Protein AF-A0A7S1X6B2-F1 (afdb_monomer_lite)

Organism: NCBI:txid63592

Foldseek 3Di:
DEDEDAPDCVLLVCLLVQPLAREHADDPVVQVCCCVPPVDNDDPCVVLLLHHYDDDPVSVVVSVVLSVVPCVRHVSSVSNNVSSCVVNVVCPVCPVVVVVVVVD

Secondary structure (DSSP, 8-state):
-EEEESSSTHHHHHHHTT-SEEEEE--HHHHHHHHHHH--SS-HHHHTTSSEEE-SHHHHHHHHHHHHH-TTT-HHH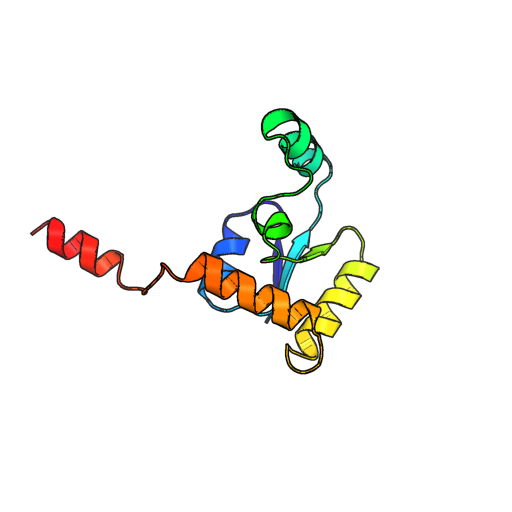HHHHHHHHHHHTT--S-HHHHHHHH--

Radius of gyration: 15.57 Å; chains: 1; bounding box: 41×33×42 Å

pLDDT: mean 89.68, std 4.73, range [67.94, 95.69]

Sequence (104 aa):
DVVISGYSSTNYYAMLVGVPGVFYARVPKIVTKFRNDKKLDEVPEVAAGAAWSVGTPQELAHAVRETLLGASASAEVSAMQARQHEVCRFHDGAAAGRVWSRLR

Structure (mmCIF, N/CA/C/O backbone):
data_AF-A0A7S1X6B2-F1
#
_entry.id   AF-A0A7S1X6B2-F1
#
loop_
_atom_site.group_PDB
_atom_site.id
_atom_site.type_symbol
_atom_site.label_atom_id
_atom_site.label_alt_id
_atom_site.label_comp_id
_atom_site.label_asym_id
_atom_site.label_entity_id
_atom_site.label_seq_id
_atom_site.pdbx_PDB_ins_code
_atom_site.Cartn_x
_atom_site.Cartn_y
_atom_site.Cartn_z
_atom_site.occupancy
_atom_site.B_iso_or_equiv
_atom_site.auth_seq_id
_atom_site.auth_comp_id
_atom_site.auth_asym_id
_atom_site.auth_atom_id
_atom_site.pdbx_PDB_model_num
ATOM 1 N N . ASP A 1 1 ? 0.862 -10.103 3.960 1.00 85.06 1 ASP A N 1
ATOM 2 C CA . ASP A 1 1 ? -0.515 -9.589 4.141 1.00 85.06 1 ASP A CA 1
ATOM 3 C C . ASP A 1 1 ? -0.586 -8.094 4.401 1.00 85.06 1 ASP A C 1
ATOM 5 O O . ASP A 1 1 ? -1.381 -7.426 3.751 1.00 85.06 1 ASP A O 1
ATOM 9 N N . VAL A 1 2 ? 0.246 -7.550 5.296 1.00 92.69 2 VAL A N 1
ATOM 10 C CA . VAL A 1 2 ? 0.257 -6.113 5.610 1.00 92.69 2 VAL A CA 1
ATOM 11 C C . VAL A 1 2 ? 1.684 -5.561 5.637 1.00 92.69 2 VAL A C 1
ATOM 13 O O . VAL A 1 2 ? 2.600 -6.229 6.115 1.00 92.69 2 VAL A O 1
ATOM 16 N N . VAL A 1 3 ? 1.855 -4.325 5.172 1.00 94.25 3 VAL A N 1
ATOM 17 C CA . VAL A 1 3 ? 3.045 -3.486 5.340 1.00 94.25 3 VAL A CA 1
ATOM 18 C C . VAL A 1 3 ? 2.621 -2.158 5.961 1.00 94.25 3 VAL A C 1
ATOM 20 O O . VAL A 1 3 ? 1.706 -1.503 5.470 1.00 94.25 3 VAL A O 1
ATOM 23 N N . ILE A 1 4 ? 3.315 -1.748 7.025 1.00 93.00 4 ILE A N 1
ATOM 24 C CA . ILE A 1 4 ? 3.151 -0.438 7.663 1.00 93.00 4 ILE A CA 1
ATOM 25 C C . ILE A 1 4 ? 4.455 0.327 7.476 1.00 93.00 4 ILE A C 1
ATOM 27 O O . ILE A 1 4 ? 5.517 -0.142 7.889 1.00 93.00 4 ILE A O 1
ATOM 31 N N . SER A 1 5 ? 4.390 1.502 6.861 1.00 91.81 5 SER A N 1
ATOM 32 C CA . SER A 1 5 ? 5.562 2.352 6.658 1.00 91.81 5 SER A CA 1
ATOM 33 C C . SER A 1 5 ? 5.197 3.828 6.709 1.00 91.81 5 SER A C 1
ATOM 35 O 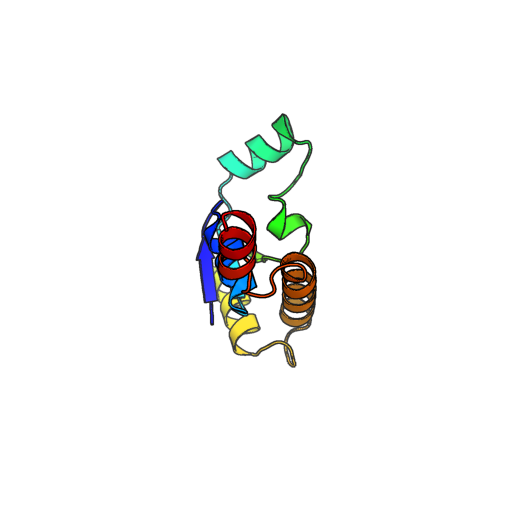O . SER A 1 5 ? 4.036 4.191 6.583 1.00 91.81 5 SER A O 1
ATOM 37 N N . GLY A 1 6 ? 6.192 4.696 6.884 1.00 88.56 6 GLY A N 1
ATOM 38 C CA . GLY A 1 6 ? 6.030 6.133 6.655 1.00 88.56 6 GLY A CA 1
ATOM 39 C C . GLY A 1 6 ? 6.164 6.471 5.166 1.00 88.56 6 GLY A C 1
ATOM 40 O O . GLY A 1 6 ? 5.715 5.734 4.290 1.00 88.56 6 GLY A O 1
ATOM 41 N N . TYR A 1 7 ? 6.844 7.579 4.861 1.00 87.00 7 TYR A N 1
ATOM 42 C CA . TYR A 1 7 ? 7.212 7.916 3.483 1.00 87.00 7 TYR A CA 1
ATOM 43 C C . TYR A 1 7 ? 8.431 7.102 3.043 1.00 87.00 7 TYR A C 1
ATOM 45 O O . TYR A 1 7 ? 9.563 7.436 3.394 1.00 87.00 7 TYR A O 1
ATOM 53 N N . SER A 1 8 ? 8.186 6.010 2.318 1.00 87.94 8 SER A N 1
ATOM 54 C CA . SER A 1 8 ? 9.215 5.051 1.914 1.00 87.94 8 SER A CA 1
ATOM 55 C C . SER A 1 8 ? 8.897 4.398 0.569 1.00 87.94 8 SER A C 1
ATOM 57 O O . SER A 1 8 ? 7.742 4.112 0.255 1.00 87.94 8 SER A O 1
ATOM 59 N N . SER A 1 9 ? 9.943 4.047 -0.186 1.00 88.50 9 SER A N 1
ATOM 60 C CA . SER A 1 9 ? 9.825 3.196 -1.378 1.00 88.50 9 SER A CA 1
ATOM 61 C C . SER A 1 9 ? 9.298 1.792 -1.057 1.00 88.50 9 SER A C 1
ATOM 63 O O . SER A 1 9 ? 8.766 1.126 -1.942 1.00 88.50 9 SER A O 1
ATOM 65 N N . THR A 1 10 ? 9.376 1.359 0.208 1.00 91.25 10 T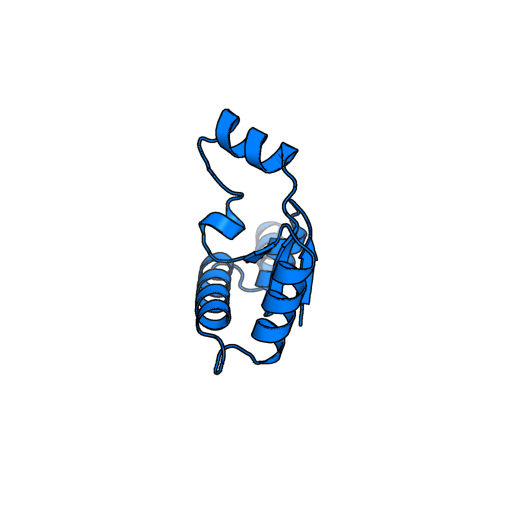HR A N 1
ATOM 66 C CA . THR A 1 10 ? 8.774 0.110 0.701 1.00 91.25 10 THR A CA 1
ATOM 67 C C . THR A 1 10 ? 7.292 0.001 0.347 1.00 91.25 10 THR A C 1
ATOM 69 O O . THR A 1 10 ? 6.844 -1.095 0.027 1.00 91.25 10 THR A O 1
ATOM 72 N N . ASN A 1 11 ? 6.551 1.116 0.335 1.00 91.50 11 ASN A N 1
ATOM 73 C CA . ASN A 1 11 ? 5.136 1.126 -0.041 1.00 91.50 11 ASN A CA 1
ATOM 74 C C . ASN A 1 11 ? 4.957 0.628 -1.480 1.00 91.50 11 ASN A C 1
ATOM 76 O O . ASN A 1 11 ? 4.180 -0.286 -1.722 1.00 91.50 11 ASN A O 1
ATOM 80 N N . TYR A 1 12 ? 5.750 1.146 -2.419 1.00 90.44 12 TYR A N 1
ATOM 81 C CA . TYR A 1 12 ? 5.705 0.738 -3.824 1.00 90.44 12 TYR A CA 1
ATOM 82 C C . TYR A 1 12 ? 6.145 -0.716 -4.016 1.00 90.44 12 TYR A C 1
ATOM 84 O O . TYR A 1 12 ? 5.518 -1.447 -4.776 1.00 90.44 12 TYR A O 1
ATOM 92 N N . TYR A 1 13 ? 7.179 -1.171 -3.298 1.00 91.50 13 TYR A N 1
ATOM 93 C CA . TYR A 1 13 ? 7.582 -2.581 -3.345 1.00 91.50 13 TYR A CA 1
ATOM 94 C C . TYR A 1 13 ? 6.494 -3.514 -2.814 1.00 91.50 13 TYR A C 1
ATOM 96 O O . TYR A 1 13 ? 6.269 -4.571 -3.395 1.00 91.50 13 TYR A O 1
ATOM 104 N N . ALA A 1 14 ? 5.796 -3.118 -1.748 1.00 93.94 14 ALA A N 1
ATOM 105 C CA . ALA A 1 14 ? 4.682 -3.883 -1.203 1.00 93.94 14 ALA A CA 1
ATOM 106 C C . ALA A 1 14 ? 3.544 -4.021 -2.228 1.00 93.94 14 ALA A C 1
ATOM 108 O O . ALA A 1 14 ? 3.037 -5.122 -2.428 1.00 93.94 14 ALA A O 1
ATOM 109 N N . MET A 1 15 ? 3.208 -2.941 -2.941 1.00 93.62 15 MET A N 1
ATOM 110 C CA . MET A 1 15 ? 2.223 -2.980 -4.031 1.00 93.62 15 MET A CA 1
ATOM 111 C C . MET A 1 15 ? 2.677 -3.897 -5.172 1.00 93.62 15 MET A C 1
ATOM 113 O O . MET A 1 15 ? 1.894 -4.708 -5.659 1.00 93.62 15 MET A O 1
ATOM 117 N N . LEU A 1 16 ? 3.956 -3.816 -5.562 1.00 92.06 16 LEU A N 1
ATOM 118 C CA . LEU A 1 16 ? 4.529 -4.628 -6.640 1.00 92.06 16 LEU A CA 1
ATOM 119 C C . LEU A 1 16 ? 4.444 -6.130 -6.363 1.00 92.06 16 LEU A C 1
ATOM 121 O O . LEU A 1 16 ? 4.194 -6.905 -7.282 1.00 92.06 16 LEU A O 1
ATOM 125 N N . VAL A 1 17 ? 4.650 -6.543 -5.112 1.00 91.31 17 VAL A N 1
ATOM 126 C CA . VAL A 1 17 ? 4.543 -7.955 -4.711 1.00 91.31 17 VAL A CA 1
ATOM 127 C C . VAL A 1 17 ? 3.120 -8.348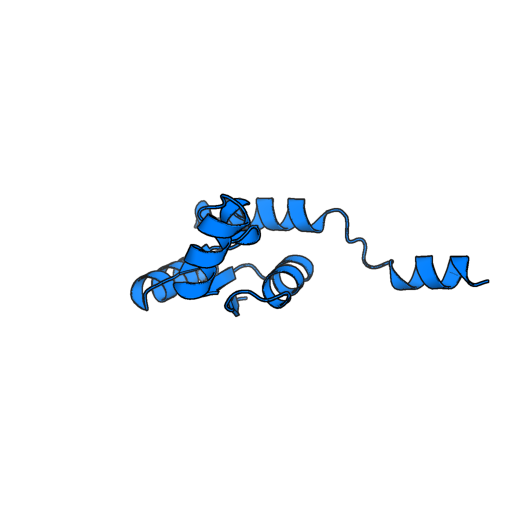 -4.294 1.00 91.31 17 VAL A C 1
ATOM 129 O O . VAL A 1 17 ? 2.913 -9.448 -3.789 1.00 91.31 17 VAL A O 1
ATOM 132 N N . GLY A 1 18 ? 2.137 -7.465 -4.505 1.00 90.88 18 GLY A N 1
ATOM 133 C CA . GLY A 1 18 ? 0.722 -7.743 -4.276 1.00 90.88 18 GLY A CA 1
ATOM 134 C C . GLY A 1 18 ? 0.325 -7.826 -2.803 1.00 90.88 18 GLY A C 1
ATOM 135 O O . GLY A 1 18 ? -0.602 -8.563 -2.473 1.00 90.88 18 GLY A O 1
ATOM 136 N N . VAL A 1 19 ? 1.011 -7.110 -1.904 1.00 94.25 19 VAL A N 1
ATOM 137 C CA . VAL A 1 19 ? 0.599 -7.039 -0.495 1.00 94.25 19 VAL A CA 1
ATOM 138 C C . VAL A 1 19 ? -0.768 -6.354 -0.396 1.00 94.25 19 VAL A C 1
ATOM 140 O O . VAL A 1 19 ? -0.876 -5.194 -0.788 1.00 94.25 19 VAL A O 1
ATOM 143 N N . PRO A 1 20 ? -1.789 -7.011 0.190 1.00 90.88 20 PRO A N 1
ATOM 144 C CA . PRO A 1 20 ? -3.121 -6.431 0.317 1.00 90.88 20 PRO A CA 1
ATOM 145 C C . PRO A 1 20 ? -3.158 -5.123 1.103 1.00 90.88 20 PRO A C 1
ATOM 147 O O . PRO A 1 20 ? -3.688 -4.137 0.609 1.00 90.88 20 PRO A O 1
ATOM 150 N N . GLY A 1 21 ? -2.595 -5.098 2.313 1.00 93.31 21 GLY A N 1
ATOM 151 C CA . GLY A 1 21 ? -2.609 -3.917 3.173 1.00 93.31 21 GLY A CA 1
ATOM 152 C C . GLY A 1 21 ? -1.325 -3.118 3.052 1.00 93.31 21 GLY A C 1
ATOM 153 O O . GLY A 1 21 ? -0.302 -3.532 3.593 1.00 93.31 21 GLY A O 1
ATOM 154 N N . VAL A 1 22 ? -1.369 -1.962 2.395 1.00 95.56 22 VAL A N 1
ATOM 155 C CA . VAL A 1 22 ? -0.254 -1.004 2.389 1.00 95.56 22 VAL A CA 1
ATOM 156 C C . VAL A 1 22 ? -0.684 0.223 3.178 1.00 95.56 22 VAL A C 1
ATOM 158 O O . VAL A 1 22 ? -1.524 0.995 2.721 1.00 95.56 22 VAL A O 1
ATOM 161 N N . PHE A 1 23 ? -0.138 0.388 4.383 1.00 94.56 23 PHE A N 1
ATOM 162 C CA . PHE A 1 23 ? -0.558 1.429 5.318 1.00 94.56 23 PHE A CA 1
ATOM 163 C C . PHE A 1 23 ? 0.531 2.483 5.496 1.00 94.56 23 PHE A C 1
ATOM 165 O O . PHE A 1 23 ? 1.660 2.184 5.895 1.00 94.56 23 PHE A O 1
ATOM 172 N N . TYR A 1 24 ? 0.157 3.731 5.241 1.00 93.19 24 TYR A N 1
ATOM 173 C CA . TYR A 1 24 ? 0.981 4.903 5.469 1.00 93.19 24 TYR A CA 1
ATOM 174 C C . TYR A 1 24 ? 0.773 5.421 6.896 1.00 93.19 24 TYR A C 1
ATOM 176 O O . TYR A 1 24 ? -0.247 6.036 7.209 1.00 93.19 24 TYR A O 1
ATOM 184 N N . ALA A 1 25 ? 1.756 5.204 7.766 1.00 91.31 25 ALA A N 1
ATOM 185 C CA . ALA A 1 25 ? 1.810 5.806 9.089 1.00 91.31 25 ALA A CA 1
ATOM 186 C C . ALA A 1 25 ? 2.032 7.318 8.949 1.00 91.31 25 ALA A C 1
ATOM 188 O O . ALA A 1 25 ? 3.098 7.778 8.525 1.00 91.31 25 ALA A O 1
ATOM 189 N N . ARG A 1 26 ? 1.008 8.102 9.292 1.00 88.75 26 ARG A N 1
ATOM 190 C CA . ARG A 1 26 ? 0.971 9.544 9.055 1.00 88.75 26 ARG A CA 1
ATOM 191 C C . ARG A 1 26 ? 2.061 10.256 9.848 1.00 88.75 26 ARG A C 1
ATOM 193 O O . ARG A 1 26 ? 2.039 10.286 11.075 1.00 88.75 26 ARG A O 1
ATOM 200 N N . VAL A 1 27 ? 2.979 10.908 9.134 1.00 85.19 27 VAL A N 1
ATOM 201 C CA . VAL A 1 27 ? 4.017 11.757 9.734 1.00 85.19 27 VAL A CA 1
ATOM 202 C C . VAL A 1 27 ? 3.678 13.228 9.467 1.00 85.19 27 VAL A C 1
ATOM 204 O O . VAL A 1 27 ? 3.856 13.687 8.336 1.00 85.19 27 VAL A O 1
ATOM 207 N N . PRO A 1 28 ? 3.246 14.013 10.476 1.00 82.50 28 PRO A N 1
ATOM 208 C CA . PRO A 1 28 ? 2.775 15.389 10.274 1.00 82.50 28 PRO A CA 1
ATOM 209 C C . PRO A 1 28 ? 3.773 16.290 9.538 1.00 82.50 28 PRO A C 1
ATOM 211 O O . PRO A 1 28 ? 3.399 17.041 8.644 1.00 82.50 28 PRO A O 1
ATOM 214 N N . LYS A 1 29 ? 5.071 16.164 9.851 1.00 84.81 29 LYS A N 1
ATOM 215 C CA . LYS A 1 29 ? 6.135 16.938 9.192 1.00 84.81 29 LYS A CA 1
ATOM 216 C C . LYS A 1 29 ? 6.220 16.674 7.683 1.00 84.81 29 LYS A C 1
ATOM 218 O O . LYS A 1 29 ? 6.539 17.589 6.930 1.00 84.81 29 LYS A O 1
ATOM 223 N N . ILE A 1 30 ? 5.944 15.445 7.244 1.00 82.94 30 ILE A N 1
ATOM 224 C CA . ILE A 1 30 ? 5.983 15.073 5.826 1.00 82.94 30 ILE A CA 1
ATOM 225 C C . ILE A 1 30 ? 4.750 15.609 5.104 1.00 82.94 30 ILE A C 1
ATOM 227 O O . ILE A 1 30 ? 4.897 16.216 4.049 1.00 82.94 30 ILE A O 1
ATOM 231 N N . VAL A 1 31 ? 3.564 15.469 5.698 1.00 79.25 31 VAL A N 1
ATOM 232 C CA . VAL A 1 31 ? 2.314 16.005 5.133 1.00 79.25 31 VAL A CA 1
ATOM 233 C C . VAL A 1 31 ? 2.420 17.516 4.909 1.00 79.25 31 VAL A C 1
ATOM 235 O O . VAL A 1 31 ? 2.169 18.000 3.808 1.00 79.25 31 VAL A O 1
ATOM 238 N N . THR A 1 32 ? 2.901 18.264 5.908 1.00 81.81 32 THR A N 1
ATOM 239 C CA . THR A 1 32 ? 3.124 19.713 5.779 1.00 81.81 32 THR A CA 1
ATOM 240 C C . THR A 1 32 ? 4.117 20.045 4.666 1.00 81.81 32 THR A C 1
ATOM 242 O O . THR A 1 32 ? 3.894 20.981 3.900 1.00 81.81 32 THR A O 1
ATOM 245 N N . LYS A 1 33 ? 5.200 19.268 4.538 1.00 84.06 33 LYS A N 1
ATOM 246 C CA . LYS A 1 33 ? 6.181 19.451 3.463 1.00 84.06 33 LYS A CA 1
ATOM 247 C C . LYS A 1 33 ? 5.558 19.231 2.081 1.00 84.06 33 LYS A C 1
ATOM 249 O O . LYS A 1 33 ? 5.774 20.041 1.191 1.00 84.06 33 LYS A O 1
ATOM 254 N N . PHE A 1 34 ? 4.763 18.177 1.896 1.00 81.62 34 PHE A N 1
ATOM 255 C CA . PHE A 1 34 ? 4.082 17.911 0.624 1.00 81.62 34 PHE A CA 1
ATOM 256 C C . PHE A 1 34 ? 3.071 19.001 0.261 1.00 81.62 34 PHE A C 1
ATOM 258 O O . PHE A 1 34 ? 3.043 19.452 -0.888 1.00 81.62 34 PHE A O 1
ATOM 265 N N . ARG A 1 35 ? 2.316 19.496 1.244 1.00 83.62 35 ARG A N 1
ATOM 266 C CA . ARG A 1 35 ? 1.385 20.607 1.036 1.00 83.62 35 ARG A CA 1
ATOM 267 C C . ARG A 1 35 ? 2.111 21.870 0.585 1.00 83.62 35 ARG A C 1
ATOM 269 O O . ARG A 1 35 ? 1.696 22.495 -0.387 1.00 83.62 35 ARG A O 1
ATOM 276 N N . ASN A 1 36 ? 3.217 22.207 1.242 1.00 86.06 36 ASN A N 1
ATOM 277 C CA . ASN A 1 36 ? 3.964 23.430 0.959 1.00 86.06 36 ASN A CA 1
ATOM 278 C C . ASN A 1 36 ? 4.759 23.348 -0.355 1.00 86.06 36 ASN A C 1
ATOM 280 O O . ASN A 1 36 ? 4.702 24.269 -1.166 1.00 86.06 36 ASN A O 1
ATOM 284 N N . ASP A 1 37 ? 5.471 22.242 -0.586 1.00 87.56 37 ASP A N 1
ATOM 285 C CA . ASP A 1 37 ? 6.427 22.119 -1.695 1.00 87.56 37 ASP A CA 1
ATOM 286 C C . ASP A 1 37 ? 5.766 21.632 -2.991 1.00 87.56 37 ASP A C 1
ATOM 288 O O . ASP A 1 37 ? 6.236 21.931 -4.091 1.00 87.56 37 ASP A O 1
ATOM 292 N N . LYS A 1 38 ? 4.714 20.814 -2.874 1.00 79.75 38 LYS A N 1
ATOM 293 C CA . LYS A 1 38 ? 4.104 20.088 -4.000 1.00 79.75 38 LYS A CA 1
ATOM 294 C C . LYS A 1 38 ? 2.625 20.399 -4.199 1.00 79.75 38 LYS A C 1
ATOM 296 O O . LYS A 1 38 ? 2.064 19.917 -5.178 1.00 79.75 38 LYS A O 1
ATOM 301 N N . LYS A 1 39 ? 2.011 21.212 -3.328 1.00 83.88 39 LYS A N 1
ATOM 302 C CA . LYS A 1 39 ? 0.563 21.496 -3.331 1.00 83.88 39 LYS A CA 1
ATOM 303 C C . LYS A 1 39 ? -0.283 20.217 -3.266 1.00 83.88 39 LYS A C 1
ATOM 305 O O . LYS A 1 39 ? -1.348 20.147 -3.869 1.00 83.88 39 LYS A O 1
ATOM 310 N N . LEU A 1 40 ? 0.221 19.204 -2.562 1.00 81.56 40 LEU A N 1
ATOM 311 C CA . LEU A 1 40 ? -0.468 17.936 -2.336 1.00 81.56 40 LEU A CA 1
ATOM 312 C C . LEU A 1 40 ? -0.867 17.836 -0.867 1.00 81.56 40 LEU A C 1
ATOM 314 O O . LEU A 1 40 ? -0.030 18.031 0.011 1.00 81.56 40 LEU A O 1
ATOM 318 N N . ASP A 1 41 ? -2.130 17.516 -0.600 1.00 80.94 41 ASP A N 1
ATOM 319 C CA . ASP A 1 41 ? -2.625 17.350 0.770 1.00 80.94 41 ASP A CA 1
ATOM 320 C C . ASP A 1 41 ? -2.167 16.046 1.428 1.00 80.94 41 ASP A C 1
ATOM 322 O O . ASP A 1 41 ? -2.155 15.950 2.654 1.00 80.94 41 ASP A O 1
ATOM 326 N N . GLU A 1 42 ? -1.733 15.074 0.625 1.00 81.75 42 GLU A N 1
ATOM 327 C CA . GLU A 1 42 ? -1.235 13.777 1.070 1.00 81.75 42 GLU A CA 1
ATOM 328 C C . GLU A 1 42 ? -0.041 13.317 0.223 1.00 81.75 42 GLU A C 1
ATOM 330 O O . GLU A 1 42 ? 0.295 13.914 -0.804 1.00 81.75 42 GLU A O 1
ATOM 335 N N . VAL A 1 43 ? 0.629 12.246 0.660 1.00 84.00 43 VAL A N 1
ATOM 336 C CA . VAL A 1 43 ? 1.679 11.618 -0.152 1.00 84.00 43 VAL A CA 1
ATOM 337 C C . VAL A 1 43 ? 1.070 10.963 -1.403 1.00 84.00 43 VAL A C 1
ATOM 339 O O . VAL A 1 43 ? -0.080 10.519 -1.349 1.00 84.00 43 VAL A O 1
ATOM 342 N N . PRO A 1 44 ? 1.812 10.866 -2.523 1.00 84.69 44 PRO A N 1
ATOM 343 C CA . PRO A 1 44 ? 1.255 10.459 -3.814 1.00 84.69 44 PRO A CA 1
ATOM 344 C C . PRO A 1 44 ? 0.541 9.106 -3.798 1.00 84.69 44 PRO A C 1
ATOM 346 O O . PRO A 1 44 ? -0.520 8.978 -4.399 1.00 84.69 44 PRO A O 1
ATOM 349 N N . GLU A 1 45 ? 1.081 8.112 -3.089 1.00 85.56 45 GLU A N 1
ATOM 350 C CA . GLU A 1 45 ? 0.467 6.787 -2.987 1.00 85.56 45 GLU A CA 1
ATOM 351 C C . GLU A 1 45 ? -0.893 6.792 -2.274 1.00 85.56 45 GLU A C 1
ATOM 353 O O . GLU A 1 45 ? -1.792 6.051 -2.669 1.00 85.56 45 GLU A O 1
ATOM 358 N N . VAL A 1 46 ? -1.058 7.639 -1.256 1.00 89.00 46 VAL A N 1
ATOM 359 C CA . VAL A 1 46 ? -2.327 7.773 -0.531 1.00 89.00 46 VAL A CA 1
ATOM 360 C C . VAL A 1 46 ? -3.303 8.606 -1.361 1.00 89.00 46 VAL A C 1
ATOM 362 O O . VAL A 1 46 ? -4.439 8.189 -1.557 1.00 89.00 46 VAL A O 1
ATOM 365 N N . ALA A 1 47 ? -2.842 9.703 -1.972 1.00 86.62 47 ALA A N 1
ATOM 366 C CA . ALA A 1 47 ? -3.659 10.516 -2.876 1.00 86.62 47 ALA A CA 1
ATOM 367 C C . ALA A 1 47 ? -4.167 9.724 -4.100 1.00 86.62 47 ALA A C 1
ATOM 369 O O . ALA A 1 47 ? -5.262 9.976 -4.598 1.00 86.62 47 ALA A O 1
ATOM 370 N N . ALA A 1 48 ? -3.388 8.749 -4.579 1.00 86.94 48 ALA A N 1
ATOM 371 C CA . ALA A 1 48 ? -3.785 7.827 -5.643 1.00 86.94 48 ALA A CA 1
ATOM 372 C C . ALA A 1 48 ? -4.751 6.723 -5.170 1.00 86.94 48 ALA A C 1
ATOM 374 O O . ALA A 1 48 ? -5.258 5.960 -5.994 1.00 86.94 48 ALA A O 1
ATOM 375 N N . GLY A 1 49 ? -4.988 6.608 -3.860 1.00 90.25 49 GLY A N 1
ATOM 376 C CA . GLY A 1 49 ? -5.784 5.549 -3.249 1.00 90.25 49 GLY A CA 1
ATOM 377 C C . GLY A 1 49 ? -5.100 4.182 -3.248 1.00 90.25 49 GLY A C 1
ATOM 378 O O . GLY A 1 49 ? -5.777 3.180 -3.077 1.00 90.25 49 GLY A O 1
ATOM 379 N N . ALA A 1 50 ? -3.783 4.107 -3.464 1.00 91.94 50 ALA A N 1
ATOM 380 C CA . ALA A 1 50 ? -3.032 2.847 -3.486 1.00 91.94 50 ALA A CA 1
ATOM 381 C C . ALA A 1 50 ? -2.494 2.439 -2.098 1.00 91.94 50 ALA A C 1
ATOM 383 O O . ALA A 1 50 ? -2.011 1.318 -1.923 1.00 91.94 50 ALA A O 1
ATOM 384 N N . ALA A 1 51 ? -2.577 3.334 -1.112 1.00 93.75 51 ALA A N 1
ATOM 385 C CA . ALA A 1 51 ? -2.214 3.088 0.278 1.00 93.75 51 ALA A CA 1
ATOM 386 C C . ALA A 1 51 ? -3.209 3.760 1.233 1.00 93.75 51 ALA A C 1
ATOM 388 O O . ALA A 1 51 ? -3.760 4.816 0.925 1.00 93.75 51 ALA A O 1
ATOM 389 N N . TRP A 1 52 ? -3.387 3.182 2.419 1.00 93.31 52 TRP A N 1
ATOM 390 C CA . TRP A 1 52 ? -4.289 3.696 3.450 1.00 93.31 52 TRP A CA 1
ATOM 391 C C . TRP A 1 52 ? -3.522 4.543 4.471 1.00 93.31 52 TRP A C 1
ATOM 393 O O . TRP A 1 52 ? -2.597 4.055 5.117 1.00 93.31 52 TRP A O 1
ATOM 403 N N . SER A 1 53 ? -3.891 5.813 4.647 1.00 92.38 53 SER A N 1
ATOM 404 C CA . SER A 1 53 ? -3.304 6.687 5.675 1.00 92.38 53 SER A CA 1
ATOM 405 C C . SER A 1 53 ? -3.872 6.396 7.063 1.00 92.38 53 SER A C 1
ATOM 407 O O . SER A 1 53 ? -5.076 6.509 7.279 1.00 92.38 53 SER A O 1
ATOM 409 N N . VAL A 1 54 ? -2.995 6.091 8.020 1.00 93.19 54 VAL A N 1
ATOM 410 C CA . VAL A 1 54 ? -3.339 5.825 9.424 1.00 93.19 54 VAL A CA 1
ATOM 411 C C . VAL A 1 54 ? -2.539 6.749 10.343 1.00 93.19 54 VAL A C 1
ATOM 413 O O . VAL A 1 54 ? -1.316 6.842 10.256 1.00 93.19 54 VAL A O 1
ATOM 416 N N . GLY A 1 55 ? -3.224 7.485 11.211 1.00 90.50 55 GLY A N 1
ATOM 417 C CA . GLY A 1 55 ? -2.656 8.427 12.177 1.00 90.50 55 GLY A CA 1
ATOM 418 C C . GLY A 1 55 ? -2.860 8.022 13.636 1.00 90.50 55 GLY A C 1
ATOM 419 O O . GLY A 1 55 ? -2.160 8.542 14.504 1.00 90.50 55 GLY A O 1
ATOM 420 N N . THR A 1 56 ? -3.775 7.091 13.919 1.00 92.19 56 THR A N 1
ATOM 421 C CA . THR A 1 56 ? -4.054 6.610 15.282 1.00 92.19 56 THR A CA 1
ATOM 422 C C . THR A 1 56 ? -3.999 5.080 15.385 1.00 92.19 56 THR A C 1
ATOM 424 O O . THR A 1 56 ? -4.197 4.383 14.385 1.00 92.19 56 THR A O 1
ATOM 427 N N . PRO A 1 57 ? -3.764 4.515 16.587 1.00 93.12 57 PRO A N 1
ATOM 428 C CA . PRO A 1 57 ? -3.838 3.068 16.796 1.00 93.12 57 PRO A CA 1
ATOM 429 C C . PRO A 1 57 ? -5.195 2.461 16.412 1.00 93.12 57 PRO A C 1
ATOM 431 O O . PRO A 1 57 ? -5.246 1.337 15.921 1.00 93.12 57 PRO A O 1
ATOM 434 N N . GLN A 1 58 ? -6.291 3.199 16.609 1.00 95.69 58 GLN A N 1
ATOM 435 C CA . GLN A 1 58 ? -7.646 2.766 16.265 1.00 95.69 58 GLN A CA 1
ATOM 436 C C . GLN A 1 58 ? -7.842 2.675 14.749 1.00 95.69 58 GLN A C 1
ATOM 438 O O . GLN A 1 58 ? -8.383 1.682 14.266 1.00 95.69 58 GLN A O 1
ATOM 443 N N . GLU A 1 59 ? -7.361 3.672 14.002 1.00 94.56 59 GLU A N 1
ATOM 444 C CA . GLU A 1 59 ? -7.364 3.649 12.534 1.00 94.56 59 GLU A CA 1
ATOM 445 C C . GLU A 1 59 ? -6.533 2.482 12.000 1.00 94.56 59 GLU A C 1
ATOM 447 O O . GLU A 1 59 ? -6.985 1.755 11.118 1.00 94.56 59 GLU A O 1
ATOM 452 N N . LEU A 1 60 ? -5.352 2.243 12.581 1.00 93.69 60 LEU A N 1
ATOM 453 C CA . LEU A 1 60 ? -4.518 1.105 12.204 1.00 93.69 60 LEU A CA 1
ATOM 454 C C . LEU A 1 60 ? -5.222 -0.231 12.477 1.00 93.69 60 LEU A C 1
ATOM 456 O O . LEU A 1 60 ? -5.242 -1.102 11.611 1.00 93.69 60 LEU A O 1
ATOM 460 N N . ALA A 1 61 ? -5.819 -0.399 13.659 1.00 94.19 61 ALA A N 1
ATOM 461 C CA . ALA A 1 61 ? -6.545 -1.617 14.005 1.00 94.19 61 ALA A CA 1
ATOM 462 C C . ALA A 1 61 ? -7.727 -1.869 13.055 1.00 94.19 61 ALA A C 1
ATOM 464 O O . ALA A 1 61 ? -7.970 -3.011 12.661 1.00 94.19 61 ALA A O 1
ATOM 465 N N . HIS A 1 62 ? -8.435 -0.808 12.657 1.00 94.38 62 HIS A N 1
ATOM 466 C CA . HIS A 1 62 ? -9.495 -0.885 11.659 1.00 94.38 62 HIS A CA 1
ATOM 467 C C . HIS A 1 62 ? -8.954 -1.333 10.294 1.00 94.38 62 HIS A C 1
ATOM 469 O O . HIS A 1 62 ? -9.412 -2.351 9.783 1.00 94.38 62 HIS A O 1
ATOM 475 N N . ALA A 1 63 ? -7.934 -0.657 9.758 1.00 93.50 63 ALA A N 1
ATOM 476 C CA . ALA A 1 63 ? -7.353 -0.974 8.451 1.00 93.50 63 ALA A CA 1
ATOM 477 C C . ALA A 1 63 ? -6.791 -2.408 8.381 1.00 93.50 63 ALA A C 1
ATOM 479 O O . ALA A 1 63 ? -6.994 -3.120 7.393 1.00 93.50 63 ALA A O 1
ATOM 480 N N . VAL A 1 64 ? -6.130 -2.869 9.453 1.00 93.69 64 VAL A N 1
ATOM 481 C CA . VAL A 1 64 ? -5.659 -4.259 9.578 1.00 93.69 64 VAL A CA 1
ATOM 482 C C . VAL A 1 64 ? -6.837 -5.225 9.510 1.00 93.69 64 VAL A C 1
ATOM 484 O O . VAL A 1 64 ? -6.793 -6.181 8.739 1.00 93.69 64 VAL A O 1
ATOM 487 N N . ARG A 1 65 ? -7.899 -4.980 10.287 1.00 94.19 65 ARG A N 1
ATOM 488 C CA . ARG A 1 65 ? -9.083 -5.846 10.301 1.00 94.19 65 ARG A CA 1
ATOM 489 C C . ARG A 1 65 ? -9.736 -5.922 8.924 1.00 94.19 65 ARG A C 1
ATOM 491 O O . ARG A 1 65 ? -9.987 -7.024 8.453 1.00 94.19 65 ARG A O 1
ATOM 498 N N . GLU A 1 66 ? -9.966 -4.785 8.275 1.00 94.25 66 GLU A N 1
ATOM 499 C CA . GLU A 1 66 ? -10.546 -4.727 6.927 1.00 94.25 66 GLU A CA 1
ATOM 500 C C . GLU A 1 66 ? -9.695 -5.500 5.913 1.00 94.25 66 GLU A C 1
ATOM 502 O O . GLU A 1 66 ? -10.212 -6.282 5.119 1.00 94.25 66 GLU A O 1
ATOM 507 N N . THR A 1 67 ? -8.371 -5.361 5.991 1.00 93.06 67 THR A N 1
ATOM 508 C CA . THR A 1 67 ? -7.449 -6.091 5.112 1.00 93.06 67 THR A CA 1
ATOM 509 C C . THR A 1 67 ? -7.500 -7.599 5.342 1.00 93.06 67 THR A C 1
ATOM 511 O O . THR A 1 67 ? -7.465 -8.361 4.378 1.00 93.06 67 THR A O 1
ATOM 514 N N . LEU A 1 68 ? -7.616 -8.043 6.597 1.00 90.38 68 LEU A N 1
ATOM 515 C CA . LEU A 1 68 ? -7.743 -9.463 6.937 1.00 90.38 68 LEU A CA 1
ATOM 516 C C . LEU A 1 68 ? -9.092 -10.058 6.508 1.00 90.38 68 LEU A C 1
ATOM 518 O O . LEU A 1 68 ? -9.149 -11.241 6.185 1.00 90.38 68 LEU A O 1
ATOM 522 N N . LEU A 1 69 ? -10.162 -9.255 6.477 1.00 90.44 69 LEU A N 1
ATOM 523 C CA . LEU A 1 69 ? -11.448 -9.654 5.889 1.00 90.44 69 LEU A CA 1
ATOM 524 C C . LEU A 1 69 ? -11.351 -9.828 4.363 1.00 90.44 69 LEU A C 1
ATOM 526 O O . LEU A 1 69 ? -12.112 -10.599 3.778 1.00 90.44 69 LEU A O 1
ATOM 530 N N . GLY A 1 70 ? -10.399 -9.141 3.731 1.00 86.75 70 GLY A N 1
ATOM 531 C CA . GLY A 1 70 ? -10.111 -9.235 2.306 1.00 86.75 70 GLY A CA 1
ATOM 532 C C . GLY A 1 70 ? -11.048 -8.400 1.428 1.00 86.75 70 GLY A C 1
ATOM 533 O O . GLY A 1 70 ? -12.077 -7.876 1.858 1.00 86.75 70 GLY A O 1
ATOM 534 N N . ALA A 1 71 ? -10.690 -8.285 0.147 1.00 81.50 71 ALA A N 1
ATOM 535 C CA . ALA A 1 71 ? -11.371 -7.409 -0.812 1.00 81.50 71 ALA A CA 1
ATOM 536 C C . ALA A 1 71 ? -12.845 -7.762 -1.069 1.00 81.50 71 ALA A C 1
ATOM 538 O O . ALA A 1 71 ? -13.632 -6.886 -1.409 1.00 81.50 71 ALA A O 1
ATOM 539 N N . SER A 1 72 ? -13.249 -9.020 -0.881 1.00 82.31 72 SER A N 1
ATOM 540 C CA . SER A 1 72 ? -14.650 -9.431 -1.042 1.00 82.31 72 SER A CA 1
ATOM 541 C C . SER A 1 72 ? -15.573 -8.879 0.046 1.00 82.31 72 SER A C 1
ATOM 543 O O . SER A 1 72 ? -16.780 -8.806 -0.165 1.00 82.31 72 SER A O 1
ATOM 545 N N . ALA A 1 73 ? -15.020 -8.529 1.210 1.00 86.50 73 ALA A N 1
ATOM 546 C CA . ALA A 1 73 ? -15.770 -8.047 2.366 1.00 86.50 73 ALA A CA 1
ATOM 547 C C . ALA A 1 73 ? -15.514 -6.562 2.673 1.00 86.50 73 ALA A C 1
ATOM 549 O O . ALA A 1 73 ? -16.322 -5.948 3.364 1.00 86.50 73 ALA A O 1
ATOM 550 N N . SER A 1 74 ? -14.436 -5.978 2.137 1.00 92.25 74 SER A N 1
ATOM 551 C CA . SER A 1 74 ? -14.098 -4.567 2.320 1.00 92.25 74 SER A CA 1
ATOM 552 C C . SER A 1 74 ? -13.942 -3.850 0.978 1.00 92.25 74 SER A C 1
ATOM 554 O O . SER A 1 74 ? -12.975 -4.058 0.238 1.00 92.25 74 SER A O 1
ATOM 556 N N . ALA A 1 75 ? -14.899 -2.968 0.670 1.00 90.62 75 ALA A N 1
ATOM 557 C CA . ALA A 1 75 ? -14.893 -2.170 -0.558 1.00 90.62 75 ALA A CA 1
ATOM 558 C C . ALA A 1 75 ? -13.664 -1.250 -0.644 1.00 90.62 75 ALA A C 1
ATOM 560 O O . ALA A 1 75 ? -13.125 -1.035 -1.728 1.00 90.62 75 ALA A O 1
ATOM 561 N N . GLU A 1 76 ? -13.195 -0.749 0.499 1.00 89.69 76 GLU A N 1
ATOM 562 C CA . GLU A 1 76 ? -12.009 0.101 0.588 1.00 89.69 76 GLU A CA 1
ATOM 563 C C . GLU A 1 76 ? -10.737 -0.676 0.233 1.00 89.69 76 GLU A C 1
ATOM 565 O O . GLU A 1 76 ? -9.957 -0.229 -0.609 1.00 89.69 76 GLU A O 1
ATOM 570 N N . VAL A 1 77 ? -10.578 -1.895 0.763 1.00 91.88 77 VAL A N 1
ATOM 571 C CA . VAL A 1 77 ? -9.463 -2.786 0.396 1.00 91.88 77 VAL A CA 1
ATOM 572 C C . VAL A 1 77 ? -9.525 -3.156 -1.083 1.00 91.88 77 VAL A C 1
ATOM 574 O O . VAL A 1 77 ? -8.501 -3.122 -1.765 1.00 91.88 77 VAL A O 1
ATOM 577 N N . SER A 1 78 ? -10.717 -3.454 -1.608 1.00 93.12 78 SER A N 1
ATOM 578 C CA . SER A 1 78 ? -10.892 -3.753 -3.032 1.00 93.12 78 SER A CA 1
ATOM 579 C C . SER A 1 78 ? -10.498 -2.574 -3.925 1.00 93.12 78 SER A C 1
ATOM 581 O O . SER A 1 78 ? -9.809 -2.768 -4.928 1.00 93.12 78 SER A O 1
ATOM 583 N N . ALA A 1 79 ? -10.925 -1.356 -3.584 1.00 92.94 79 ALA A N 1
ATOM 584 C CA . ALA A 1 79 ? -10.586 -0.152 -4.338 1.00 92.94 79 ALA A CA 1
ATOM 585 C C . ALA A 1 79 ? -9.081 0.138 -4.273 1.00 92.94 79 ALA A C 1
ATOM 587 O O . ALA A 1 79 ? -8.464 0.452 -5.295 1.00 92.94 79 ALA A O 1
ATOM 588 N N . MET A 1 80 ? -8.484 -0.036 -3.093 1.00 94.38 80 MET A N 1
ATOM 589 C CA . MET A 1 80 ? -7.054 0.146 -2.894 1.00 94.38 80 MET A CA 1
ATOM 590 C C . MET A 1 80 ? -6.248 -0.832 -3.751 1.00 94.38 80 MET A C 1
ATOM 592 O O . MET A 1 80 ? -5.379 -0.405 -4.507 1.00 94.38 80 MET A O 1
ATOM 596 N N . GLN A 1 81 ? -6.569 -2.126 -3.721 1.00 93.56 81 GLN A N 1
ATOM 597 C CA . GLN A 1 81 ? -5.879 -3.130 -4.536 1.00 93.56 81 GLN A CA 1
ATOM 598 C C . GLN A 1 81 ? -6.012 -2.869 -6.044 1.00 93.56 81 GLN A C 1
ATOM 600 O O . GLN A 1 81 ? -5.047 -3.050 -6.789 1.00 93.56 81 GLN A O 1
ATOM 605 N N . ALA A 1 82 ? -7.169 -2.384 -6.507 1.00 94.12 82 ALA A N 1
ATOM 606 C CA . ALA A 1 82 ? -7.340 -1.986 -7.903 1.00 94.12 82 ALA A CA 1
ATOM 607 C C . ALA A 1 82 ? -6.389 -0.838 -8.290 1.00 94.12 82 ALA A C 1
ATOM 609 O O . ALA A 1 82 ? -5.762 -0.876 -9.352 1.00 94.12 82 ALA A O 1
ATOM 610 N N . ARG A 1 83 ? -6.219 0.156 -7.409 1.00 95.06 83 ARG A N 1
ATOM 611 C CA . ARG A 1 83 ? -5.265 1.255 -7.618 1.00 95.06 83 ARG A CA 1
ATOM 612 C C . ARG A 1 83 ? -3.814 0.803 -7.542 1.00 95.06 83 ARG A C 1
ATOM 614 O O . ARG A 1 83 ? -3.007 1.242 -8.357 1.00 95.06 83 ARG A O 1
ATOM 621 N N . GLN A 1 84 ? -3.482 -0.111 -6.636 1.00 94.31 84 GLN A N 1
ATOM 622 C CA . GLN A 1 84 ? -2.152 -0.723 -6.578 1.00 94.31 84 GLN A CA 1
ATOM 623 C C . GLN A 1 84 ? -1.812 -1.423 -7.897 1.00 94.31 84 GLN A C 1
ATOM 625 O O . GLN A 1 84 ? -0.732 -1.213 -8.447 1.00 94.31 84 GLN A O 1
ATOM 630 N N . HIS A 1 85 ? -2.756 -2.187 -8.455 1.00 92.62 85 HIS A N 1
ATOM 631 C CA . HIS A 1 85 ? -2.575 -2.834 -9.752 1.00 92.62 85 HIS A CA 1
ATOM 632 C C . HIS A 1 85 ? -2.329 -1.817 -10.876 1.00 92.62 85 HIS A C 1
ATOM 634 O O . HIS A 1 85 ? -1.427 -2.004 -11.690 1.00 92.62 85 HIS A O 1
ATOM 640 N N . GLU A 1 86 ? -3.074 -0.709 -10.900 1.00 91.81 86 GLU A N 1
ATOM 641 C CA . GLU A 1 86 ? -2.881 0.357 -11.887 1.00 91.81 86 GLU A CA 1
ATOM 642 C C . GLU A 1 86 ? -1.497 1.016 -11.781 1.00 91.81 86 GLU A C 1
ATOM 644 O O . GLU A 1 86 ? -0.831 1.206 -12.800 1.00 91.81 86 GLU A O 1
ATOM 649 N N . VAL A 1 87 ? -1.040 1.326 -10.563 1.00 89.12 87 VAL A N 1
ATOM 650 C CA . VAL A 1 87 ? 0.296 1.897 -10.312 1.00 89.12 87 VAL A CA 1
ATOM 651 C C . VAL A 1 87 ? 1.392 0.928 -10.763 1.00 89.12 87 VAL A C 1
ATOM 653 O O . VAL A 1 87 ? 2.376 1.332 -11.385 1.00 89.12 87 VAL A O 1
ATOM 656 N N . CYS A 1 88 ? 1.212 -0.363 -10.491 1.00 90.00 88 CYS A N 1
ATOM 657 C CA . CYS A 1 88 ? 2.205 -1.398 -10.753 1.00 90.00 88 CYS A CA 1
ATOM 658 C C . CYS A 1 88 ? 2.133 -2.012 -12.160 1.00 90.00 88 CYS A C 1
ATOM 660 O O . CYS A 1 88 ? 3.006 -2.805 -12.506 1.00 90.00 88 CYS A O 1
ATOM 662 N N . A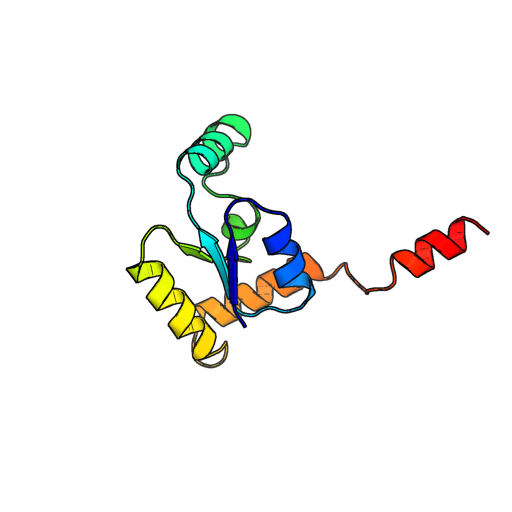RG A 1 89 ? 1.163 -1.630 -13.005 1.00 88.81 89 ARG A N 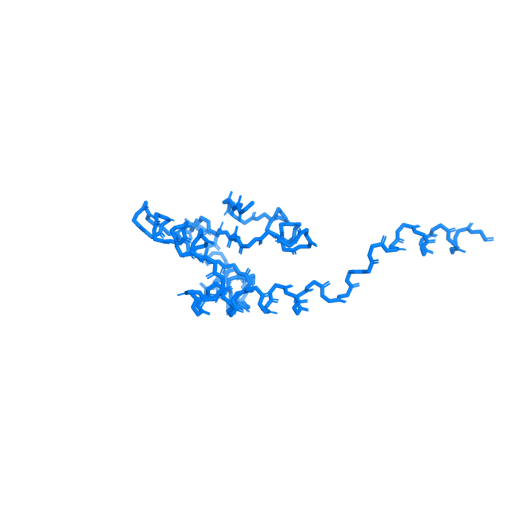1
ATOM 663 C CA . ARG A 1 89 ? 0.893 -2.263 -14.316 1.00 88.81 89 ARG A CA 1
ATOM 664 C C . ARG A 1 89 ? 2.072 -2.298 -15.290 1.00 88.81 89 ARG A C 1
ATOM 666 O O . ARG A 1 89 ? 2.088 -3.098 -16.218 1.00 88.81 89 ARG A O 1
ATOM 673 N N . PHE A 1 90 ? 3.041 -1.404 -15.117 1.00 85.75 90 PHE A N 1
ATOM 674 C CA . PHE A 1 90 ? 4.225 -1.312 -15.974 1.00 85.75 90 PHE A CA 1
ATOM 675 C C . PHE A 1 90 ? 5.346 -2.272 -15.560 1.00 85.75 90 PHE A C 1
ATOM 677 O O . PHE A 1 90 ? 6.363 -2.370 -16.247 1.00 85.75 90 PHE A O 1
ATOM 684 N N . HIS A 1 91 ? 5.192 -2.950 -14.424 1.00 85.75 91 HIS A N 1
ATOM 685 C CA . HIS A 1 91 ? 6.190 -3.857 -13.896 1.00 85.75 91 HIS A CA 1
ATOM 686 C C . HIS A 1 91 ? 5.894 -5.295 -14.326 1.00 85.75 91 HIS A C 1
ATOM 688 O O . HIS A 1 91 ? 5.058 -5.982 -13.750 1.00 85.75 91 HIS A O 1
ATOM 694 N N . ASP A 1 92 ? 6.637 -5.771 -15.317 1.00 87.12 92 ASP A N 1
ATOM 695 C CA . ASP A 1 92 ? 6.505 -7.117 -15.889 1.00 87.12 92 ASP A CA 1
ATOM 696 C C . ASP A 1 92 ? 7.554 -8.118 -15.367 1.00 87.12 92 ASP A C 1
ATOM 698 O O . ASP A 1 92 ? 7.663 -9.234 -15.866 1.00 87.12 92 ASP A O 1
ATOM 702 N N . GLY A 1 93 ? 8.379 -7.711 -14.396 1.00 88.94 93 GLY A N 1
ATOM 703 C CA . GLY A 1 93 ? 9.438 -8.550 -13.824 1.00 88.94 93 GLY A CA 1
ATOM 704 C C . GLY A 1 93 ? 10.641 -8.801 -14.745 1.00 88.94 93 GLY A C 1
ATOM 705 O O . GLY A 1 93 ? 11.599 -9.442 -14.323 1.00 88.94 93 GLY A O 1
ATOM 706 N N . ALA A 1 94 ? 10.657 -8.261 -15.967 1.00 91.88 94 ALA A N 1
ATOM 707 C CA . ALA A 1 94 ? 11.702 -8.519 -16.964 1.00 91.88 94 ALA A CA 1
ATOM 708 C C . ALA A 1 94 ? 12.692 -7.351 -17.143 1.00 91.88 94 ALA A C 1
ATOM 710 O O . ALA A 1 94 ? 13.481 -7.328 -18.093 1.00 91.88 94 ALA A O 1
ATOM 711 N N . ALA A 1 95 ? 12.697 -6.383 -16.217 1.00 90.19 95 ALA A N 1
ATOM 712 C CA . ALA A 1 95 ? 13.571 -5.211 -16.279 1.00 90.19 95 ALA A CA 1
ATOM 713 C C . ALA A 1 95 ? 15.059 -5.591 -16.387 1.00 90.19 95 ALA A C 1
ATOM 715 O O . ALA A 1 95 ? 15.759 -5.080 -17.261 1.00 90.19 95 ALA A O 1
ATOM 716 N N . ALA A 1 96 ? 15.525 -6.539 -15.565 1.00 92.19 96 ALA A N 1
ATOM 717 C CA . ALA A 1 96 ? 16.911 -7.008 -15.600 1.00 92.19 96 ALA A CA 1
ATOM 718 C C . ALA A 1 96 ? 17.277 -7.645 -16.955 1.00 92.19 96 ALA A C 1
ATOM 720 O O . ALA A 1 96 ? 18.334 -7.349 -17.511 1.00 92.19 96 ALA A O 1
ATOM 721 N N . GLY A 1 97 ? 16.375 -8.453 -17.525 1.00 93.31 97 GLY A N 1
ATOM 722 C CA . GLY A 1 97 ? 16.568 -9.079 -18.835 1.00 93.31 97 GLY A CA 1
ATOM 723 C C . GLY A 1 97 ? 16.672 -8.057 -19.971 1.00 93.31 97 GLY A C 1
ATOM 724 O O . GLY A 1 97 ? 17.575 -8.153 -20.801 1.00 93.31 97 GLY A O 1
ATOM 725 N N . ARG A 1 98 ? 15.811 -7.027 -19.973 1.00 93.25 98 ARG A N 1
ATOM 726 C CA . ARG A 1 98 ? 15.872 -5.928 -20.955 1.00 93.25 98 ARG A CA 1
ATOM 727 C C . ARG A 1 98 ? 17.186 -5.161 -20.885 1.00 93.25 98 ARG A C 1
ATOM 729 O O . ARG A 1 98 ? 17.792 -4.906 -21.923 1.00 93.25 98 ARG A O 1
ATOM 736 N N . VAL A 1 99 ? 17.636 -4.811 -19.679 1.00 93.81 99 VAL A N 1
ATOM 737 C CA . VAL A 1 99 ? 18.912 -4.104 -19.494 1.00 93.81 99 VAL A CA 1
ATOM 738 C C . VAL A 1 99 ? 20.062 -4.953 -20.025 1.00 93.81 99 VAL A C 1
ATOM 740 O O . VAL A 1 99 ? 20.854 -4.468 -20.829 1.00 93.81 99 VAL A O 1
ATOM 743 N N . TRP A 1 100 ? 20.107 -6.233 -19.656 1.00 94.38 100 TRP A N 1
ATOM 744 C CA . TRP A 1 100 ? 21.142 -7.151 -20.124 1.00 94.38 100 TRP A CA 1
ATOM 745 C C . TRP A 1 100 ? 21.170 -7.287 -21.651 1.00 94.38 100 TRP A C 1
ATOM 747 O O . TRP A 1 100 ? 22.241 -7.246 -22.250 1.00 94.38 100 TRP A O 1
ATOM 757 N N . SER A 1 101 ? 20.001 -7.384 -22.292 1.00 94.56 101 SER A N 1
ATOM 758 C CA . SER A 1 101 ? 19.895 -7.499 -23.753 1.00 94.56 101 SER A CA 1
ATOM 759 C C . SER A 1 101 ? 20.399 -6.273 -24.520 1.00 94.56 101 SER A C 1
ATOM 761 O O . SER A 1 101 ? 20.769 -6.409 -25.675 1.00 94.56 101 SER A O 1
ATOM 763 N N . ARG A 1 102 ? 20.425 -5.090 -23.891 1.00 91.62 102 ARG A N 1
ATOM 764 C CA . ARG A 1 102 ? 20.869 -3.831 -24.513 1.00 91.62 102 ARG A CA 1
ATOM 765 C C . ARG A 1 102 ? 22.370 -3.570 -24.349 1.00 91.62 102 ARG A C 1
ATOM 767 O O . ARG A 1 102 ? 22.913 -2.706 -25.027 1.00 91.62 102 ARG A O 1
ATOM 774 N N . LEU A 1 103 ? 23.010 -4.261 -23.407 1.00 91.25 103 LEU A N 1
ATOM 775 C CA . LEU A 1 103 ? 24.449 -4.169 -23.149 1.00 91.25 103 LEU A CA 1
ATOM 776 C C . LEU A 1 103 ? 25.269 -5.157 -23.995 1.00 91.25 103 LEU A C 1
ATOM 778 O O . LEU A 1 103 ? 26.496 -5.091 -23.968 1.00 91.25 103 LEU A O 1
ATOM 782 N N . ARG A 1 104 ? 24.601 -6.077 -24.698 1.00 67.94 104 ARG A N 1
ATOM 783 C CA . ARG A 1 104 ? 25.186 -6.997 -25.679 1.00 67.94 104 ARG A CA 1
ATOM 784 C C . ARG A 1 104 ? 24.913 -6.501 -27.089 1.00 67.94 104 ARG A C 1
ATOM 786 O O . ARG A 1 104 ? 25.774 -6.777 -27.949 1.00 67.94 104 ARG A O 1
#